Protein AF-A0A7C1S1X8-F1 (afdb_monomer)

Radius of gyration: 15.73 Å; Cα contacts (8 Å, |Δi|>4): 231; chains: 1; bounding box: 44×28×42 Å

Nearest PDB structures (foldseek):
  3zm6-assembly1_A  TM=8.833E-01  e=7.515E-08  Streptococcus pneumoniae R6
  3zl8-assembly1_A  TM=8.907E-01  e=2.851E-06  Thermotoga maritima
  4qf5-assembly2_B  TM=8.893E-01  e=3.218E-06  Acinetobacter baumannii AB307-0294
  4ziy-assembly1_A  TM=8.647E-01  e=4.629E-05  Acinetobacter baumannii AB5075
  2ia5-assembly3_I  TM=4.030E-01  e=7.078E-01  Tequatrovirus T4

Foldseek 3Di:
DDDDPVVVVLLVVLLVLLLLLCVVQVAAEEEEEADPCLVVVLVVVCVVPVVPWQEFEQPDPLQFSNRVSCSSLPADDCPPPPVSVVVSVVSSVCSNPDDDPHTNYYYHYHDDLAPCRLVVCCVRDVHPHYHYDYHDCPNCVHPVDSVSVCVSSVSD

Mean predicted aligned error: 5.57 Å

Structure (mmCIF, N/CA/C/O backbone):
data_AF-A0A7C1S1X8-F1
#
_entry.id   AF-A0A7C1S1X8-F1
#
loop_
_atom_site.group_PDB
_atom_site.id
_atom_site.type_symbol
_atom_site.label_atom_id
_atom_site.label_alt_id
_atom_site.label_comp_id
_atom_site.label_asym_id
_atom_site.label_entity_id
_atom_site.label_seq_id
_atom_site.pdbx_PDB_ins_code
_atom_site.Cartn_x
_atom_site.Cartn_y
_atom_site.Cartn_z
_atom_site.occupancy
_atom_site.B_iso_or_equiv
_atom_site.auth_seq_id
_atom_site.auth_comp_id
_atom_site.auth_asym_id
_atom_site.auth_atom_id
_atom_site.pdbx_PDB_model_num
ATOM 1 N N . MET A 1 1 ? 24.422 -1.054 -6.303 1.00 46.19 1 MET A N 1
ATOM 2 C CA . MET A 1 1 ? 25.151 -0.578 -5.098 1.00 46.19 1 MET A CA 1
ATOM 3 C C . MET A 1 1 ? 24.576 -1.258 -3.865 1.00 46.19 1 MET A C 1
ATOM 5 O O . MET A 1 1 ? 23.365 -1.426 -3.806 1.00 46.19 1 MET A O 1
ATOM 9 N N . ALA A 1 2 ? 25.400 -1.650 -2.891 1.00 64.44 2 ALA A N 1
ATOM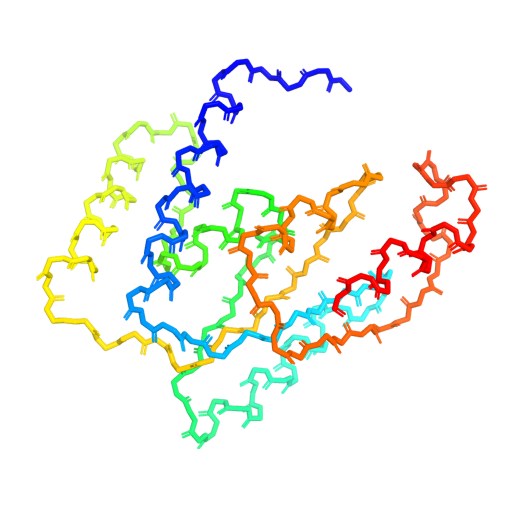 10 C CA . ALA A 1 2 ? 24.903 -2.237 -1.645 1.00 64.44 2 ALA A CA 1
ATOM 11 C C . ALA A 1 2 ? 24.141 -1.187 -0.808 1.00 64.44 2 ALA A C 1
ATOM 13 O O . ALA A 1 2 ? 24.651 -0.089 -0.577 1.00 64.44 2 ALA A O 1
ATOM 14 N N . LYS A 1 3 ? 22.918 -1.513 -0.361 1.00 74.12 3 LYS A N 1
ATOM 15 C CA . LYS A 1 3 ? 22.114 -0.646 0.520 1.00 74.12 3 LYS A CA 1
ATOM 16 C C . LYS A 1 3 ? 22.868 -0.383 1.832 1.00 74.12 3 LYS A C 1
ATOM 18 O O . LYS A 1 3 ? 23.509 -1.279 2.379 1.00 74.12 3 LYS A O 1
ATOM 23 N N . THR A 1 4 ? 22.774 0.834 2.368 1.00 86.50 4 THR A N 1
ATOM 24 C CA . THR A 1 4 ? 23.393 1.155 3.665 1.00 86.50 4 THR A CA 1
ATOM 25 C C . THR A 1 4 ? 22.702 0.387 4.800 1.00 86.50 4 THR A C 1
ATOM 27 O O . THR A 1 4 ? 21.493 0.159 4.748 1.00 86.50 4 THR A O 1
ATOM 30 N N . LYS A 1 5 ? 23.431 0.037 5.873 1.00 87.38 5 LYS A N 1
ATOM 31 C CA . LYS A 1 5 ? 22.850 -0.667 7.040 1.00 87.38 5 LYS A CA 1
ATOM 32 C C . LYS A 1 5 ? 21.634 0.060 7.634 1.00 87.38 5 LYS A C 1
ATOM 34 O O . LYS A 1 5 ? 20.679 -0.577 8.064 1.00 87.38 5 LYS A O 1
ATOM 39 N N . ARG A 1 6 ? 21.646 1.399 7.624 1.00 87.06 6 ARG A N 1
ATOM 40 C CA . ARG A 1 6 ? 20.520 2.228 8.091 1.00 87.06 6 ARG A CA 1
ATOM 41 C C . ARG A 1 6 ? 19.269 2.033 7.236 1.00 87.06 6 ARG A C 1
ATOM 43 O O . ARG A 1 6 ? 18.176 1.934 7.780 1.00 87.06 6 ARG A O 1
ATOM 50 N N . LEU A 1 7 ? 19.438 1.971 5.917 1.00 87.38 7 LEU A N 1
ATOM 51 C CA . LEU A 1 7 ? 18.335 1.767 4.982 1.00 87.38 7 LEU A CA 1
ATOM 52 C C . LEU A 1 7 ? 17.718 0.375 5.155 1.00 87.38 7 LEU A C 1
ATOM 54 O O . LEU A 1 7 ? 16.505 0.259 5.266 1.00 87.38 7 LEU A O 1
ATOM 58 N N . GLN A 1 8 ? 18.556 -0.656 5.280 1.00 89.50 8 GLN A N 1
ATOM 59 C CA . GLN A 1 8 ? 18.101 -2.030 5.525 1.00 89.50 8 GLN A CA 1
ATOM 60 C C . GLN A 1 8 ? 17.329 -2.154 6.844 1.00 89.50 8 GLN A C 1
ATOM 62 O O . GLN A 1 8 ? 16.291 -2.810 6.900 1.00 89.50 8 GLN A O 1
ATOM 67 N N . PHE A 1 9 ? 17.807 -1.495 7.904 1.00 93.31 9 PHE A N 1
ATOM 68 C CA . PHE A 1 9 ? 17.106 -1.457 9.186 1.00 93.31 9 PHE A CA 1
ATOM 69 C C . PHE A 1 9 ? 15.732 -0.783 9.066 1.00 93.31 9 PHE A C 1
ATOM 71 O O . PHE A 1 9 ? 14.738 -1.307 9.566 1.00 93.31 9 PHE A O 1
ATOM 78 N N . LEU A 1 10 ? 15.662 0.354 8.368 1.00 93.69 10 LEU A N 1
ATOM 79 C CA . LEU A 1 10 ? 14.410 1.065 8.121 1.00 93.69 10 LEU A CA 1
ATOM 80 C C . LEU A 1 10 ? 13.412 0.212 7.324 1.00 93.69 10 LEU A C 1
ATOM 82 O O . LEU A 1 10 ? 12.245 0.130 7.703 1.00 93.69 10 LEU A O 1
ATOM 86 N N . GLU A 1 11 ? 13.866 -0.444 6.255 1.00 93.75 11 GLU A N 1
ATOM 87 C CA . GLU A 1 11 ? 13.055 -1.366 5.451 1.00 93.75 11 GLU A CA 1
ATOM 88 C C . GLU A 1 11 ? 12.519 -2.522 6.303 1.00 93.75 11 GLU A C 1
ATOM 90 O O . GLU A 1 11 ? 11.324 -2.810 6.274 1.00 93.75 11 GLU A O 1
ATOM 95 N N . ALA A 1 12 ? 13.370 -3.145 7.125 1.00 95.31 12 ALA A N 1
ATOM 96 C CA . ALA A 1 12 ? 12.966 -4.225 8.022 1.00 95.31 12 ALA A CA 1
ATOM 97 C C . ALA A 1 12 ? 11.924 -3.764 9.056 1.00 95.31 12 ALA A C 1
ATOM 99 O O . ALA A 1 12 ? 10.922 -4.449 9.278 1.00 95.31 12 ALA A O 1
ATOM 100 N N . MET A 1 13 ? 12.119 -2.582 9.647 1.00 96.81 13 MET A N 1
ATOM 101 C CA . MET A 1 13 ? 11.180 -1.990 10.600 1.00 96.81 13 MET A CA 1
ATOM 102 C C . MET A 1 13 ? 9.824 -1.704 9.940 1.00 96.81 13 MET A C 1
ATOM 104 O O . MET A 1 13 ? 8.785 -2.112 10.456 1.00 96.81 13 MET A O 1
ATOM 108 N N . LEU A 1 14 ? 9.819 -1.051 8.776 1.00 97.19 14 LEU A N 1
ATOM 109 C CA . LEU A 1 14 ? 8.594 -0.725 8.043 1.00 97.19 14 LEU A CA 1
ATOM 110 C C . LEU A 1 14 ? 7.867 -1.975 7.539 1.00 97.19 14 LEU A C 1
ATOM 112 O O . LEU A 1 14 ? 6.636 -2.049 7.615 1.00 97.19 14 LEU A O 1
ATOM 116 N N . ARG A 1 15 ? 8.606 -2.988 7.080 1.00 97.38 15 ARG A N 1
ATOM 117 C CA . ARG A 1 15 ? 8.061 -4.308 6.749 1.00 97.38 15 ARG A CA 1
ATOM 118 C C . ARG A 1 1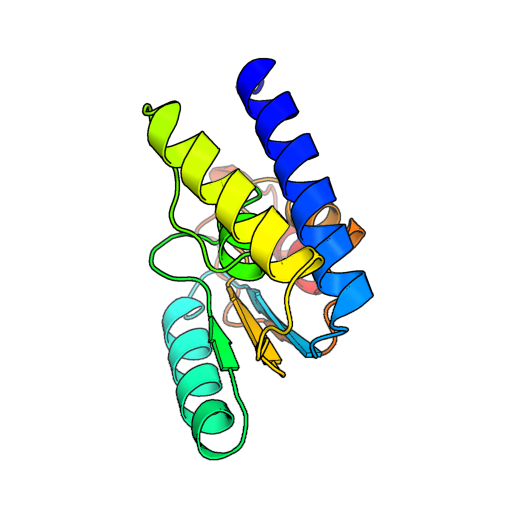5 ? 7.347 -4.916 7.950 1.00 97.38 15 ARG A C 1
ATOM 120 O O . ARG A 1 15 ? 6.209 -5.363 7.819 1.00 97.38 15 ARG A O 1
ATOM 127 N N . TRP A 1 16 ? 7.976 -4.916 9.123 1.00 98.12 16 TRP A N 1
ATOM 128 C CA . TRP A 1 16 ? 7.349 -5.435 10.337 1.00 98.12 16 TRP A CA 1
ATOM 129 C C . TRP A 1 16 ? 6.082 -4.646 10.694 1.00 98.12 16 TRP A C 1
ATOM 131 O O . TRP A 1 16 ? 5.010 -5.237 10.828 1.00 98.12 16 TRP A O 1
ATOM 141 N N . MET A 1 17 ? 6.168 -3.314 10.738 1.00 98.38 17 MET A N 1
ATOM 142 C CA . MET A 1 17 ? 5.039 -2.429 11.045 1.00 98.38 17 MET A CA 1
ATOM 143 C C . MET A 1 17 ? 3.848 -2.662 10.103 1.00 98.38 17 MET A C 1
ATOM 145 O O . MET A 1 17 ? 2.715 -2.829 10.558 1.00 98.38 17 MET A O 1
ATOM 149 N N . SER A 1 18 ? 4.095 -2.708 8.793 1.00 97.88 18 SER A N 1
ATOM 150 C CA . SER A 1 18 ? 3.057 -2.936 7.780 1.00 97.88 18 SER A CA 1
ATOM 151 C C . SER A 1 18 ? 2.468 -4.347 7.845 1.00 97.88 18 SER A C 1
ATOM 153 O O . SER A 1 18 ? 1.253 -4.498 7.734 1.00 97.88 18 SER A O 1
ATOM 155 N N . THR A 1 19 ? 3.284 -5.365 8.130 1.00 98.25 19 THR A N 1
ATOM 156 C CA . THR A 1 19 ? 2.812 -6.744 8.343 1.00 98.25 19 THR A CA 1
ATOM 157 C C . THR A 1 19 ? 1.839 -6.823 9.520 1.00 98.25 19 THR A C 1
ATOM 159 O O . THR A 1 19 ? 0.805 -7.485 9.425 1.00 98.25 19 THR A O 1
ATOM 162 N N . VAL A 1 20 ? 2.132 -6.133 10.627 1.00 98.38 20 VAL A N 1
ATOM 163 C CA . VAL A 1 20 ? 1.235 -6.074 11.793 1.00 98.38 20 VAL A CA 1
ATOM 164 C C . VAL A 1 20 ? -0.102 -5.424 11.419 1.00 98.38 20 VAL A C 1
ATOM 166 O O . VAL A 1 20 ? -1.157 -5.948 11.775 1.00 98.38 20 VAL A O 1
ATOM 169 N N . VAL A 1 21 ? -0.077 -4.331 10.648 1.00 98.31 21 VAL A N 1
ATOM 170 C CA . VAL A 1 21 ? -1.296 -3.660 10.162 1.00 98.31 21 VAL A CA 1
ATOM 171 C C . VAL A 1 21 ? -2.121 -4.591 9.266 1.00 98.31 21 VAL A C 1
ATOM 173 O O . VAL A 1 21 ? -3.319 -4.744 9.500 1.00 98.31 21 VAL A O 1
ATOM 176 N N . ILE A 1 22 ? -1.493 -5.259 8.292 1.00 98.25 22 ILE A N 1
ATOM 177 C CA . ILE A 1 22 ? -2.173 -6.212 7.398 1.00 98.25 22 ILE A CA 1
ATOM 178 C C . ILE A 1 22 ? -2.811 -7.345 8.203 1.00 98.25 22 ILE A C 1
ATOM 180 O O . ILE A 1 22 ? -3.972 -7.672 7.980 1.00 98.25 22 ILE A O 1
ATOM 184 N N . LYS A 1 23 ? -2.096 -7.924 9.175 1.00 97.94 23 LYS A N 1
ATOM 185 C CA . LYS A 1 23 ? -2.634 -9.010 10.009 1.00 97.94 23 LYS A CA 1
ATOM 186 C C . LYS A 1 23 ? -3.824 -8.568 10.860 1.00 97.94 23 LYS A C 1
ATOM 188 O O . LYS A 1 23 ? -4.753 -9.355 11.029 1.00 97.94 23 LYS A O 1
ATOM 193 N N . LYS A 1 24 ? -3.798 -7.334 11.379 1.00 97.75 24 LYS A N 1
ATOM 194 C CA . LYS A 1 24 ? -4.878 -6.766 12.199 1.00 97.75 24 LYS A CA 1
ATOM 195 C C . LYS A 1 24 ? -6.143 -6.501 11.381 1.00 97.75 24 LYS A C 1
ATOM 197 O O . LYS A 1 24 ? -7.226 -6.861 11.826 1.00 97.75 24 LYS A O 1
ATOM 202 N N . TYR A 1 25 ? -6.009 -5.860 10.220 1.00 98.19 25 TYR A N 1
ATOM 203 C CA . TYR A 1 25 ? -7.160 -5.367 9.453 1.00 98.19 25 TYR A CA 1
ATOM 204 C C . TYR A 1 25 ? -7.586 -6.261 8.292 1.00 98.19 25 TYR A C 1
ATOM 206 O O . TYR A 1 25 ? -8.707 -6.118 7.821 1.00 98.19 25 TYR A O 1
ATOM 214 N N . ARG A 1 26 ? -6.710 -7.167 7.841 1.00 97.88 26 ARG A N 1
ATOM 215 C CA . ARG A 1 26 ? -6.928 -8.087 6.713 1.00 97.88 26 ARG A CA 1
ATOM 216 C C . ARG A 1 26 ? -7.582 -7.409 5.492 1.00 97.88 26 ARG A C 1
ATOM 218 O O . ARG A 1 26 ? -8.612 -7.893 5.028 1.00 97.88 26 ARG A O 1
ATOM 225 N N . PRO A 1 27 ? -7.029 -6.287 4.990 1.00 98.19 27 PRO A N 1
ATOM 226 C CA . PRO A 1 27 ? -7.573 -5.646 3.799 1.00 98.19 27 PRO A CA 1
ATOM 227 C C . PRO A 1 27 ? -7.397 -6.552 2.578 1.00 98.19 27 PRO A C 1
ATOM 229 O O . PRO A 1 27 ? -6.414 -7.291 2.481 1.00 98.19 27 PRO A O 1
ATOM 232 N N . ASP A 1 28 ? -8.293 -6.421 1.609 1.00 98.38 28 ASP A N 1
ATOM 233 C CA . ASP A 1 28 ? -8.076 -6.986 0.283 1.00 98.38 28 ASP A CA 1
ATOM 234 C C . ASP A 1 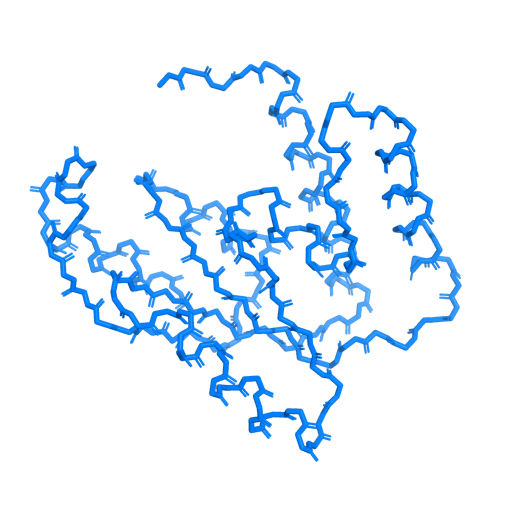28 ? -7.010 -6.161 -0.445 1.00 98.38 28 ASP A C 1
ATOM 236 O O . ASP A 1 28 ? -7.071 -4.931 -0.467 1.00 98.38 28 ASP A O 1
ATOM 240 N N . ILE A 1 29 ? -6.013 -6.816 -1.041 1.00 98.38 29 ILE A N 1
ATOM 241 C CA . ILE A 1 29 ? -4.899 -6.119 -1.693 1.00 98.38 29 ILE A CA 1
ATOM 242 C C . ILE A 1 29 ? -4.900 -6.407 -3.193 1.00 98.38 29 ILE A C 1
ATOM 244 O O . ILE A 1 29 ? -4.784 -7.557 -3.614 1.00 98.38 29 ILE A O 1
ATOM 248 N N . VAL A 1 30 ? -5.003 -5.344 -3.989 1.00 97.88 30 VAL A N 1
ATOM 249 C CA . VAL A 1 30 ? -4.859 -5.355 -5.447 1.00 97.88 30 VAL A CA 1
ATOM 250 C C . VAL A 1 30 ? -3.460 -4.856 -5.795 1.00 97.88 30 VAL A C 1
ATOM 252 O O . VAL A 1 30 ? -3.156 -3.682 -5.583 1.00 97.88 30 VAL A O 1
ATOM 255 N N . GLY A 1 31 ? -2.604 -5.735 -6.307 1.00 96.25 31 GLY A N 1
ATOM 256 C CA . GLY A 1 31 ? -1.260 -5.392 -6.766 1.00 96.25 31 GLY A CA 1
ATOM 257 C C . GLY A 1 31 ? -1.256 -5.056 -8.255 1.00 96.25 31 GLY A C 1
ATOM 258 O O . GLY A 1 31 ? -1.854 -5.774 -9.047 1.00 96.25 31 GLY A O 1
ATOM 259 N N . ILE A 1 32 ? -0.594 -3.972 -8.655 1.00 94.81 32 ILE A N 1
ATOM 260 C CA . ILE A 1 32 ? -0.509 -3.531 -10.054 1.00 94.81 32 ILE A CA 1
ATOM 261 C C . ILE A 1 32 ? 0.958 -3.392 -10.449 1.00 94.81 32 ILE A C 1
ATOM 263 O O . ILE A 1 32 ? 1.681 -2.588 -9.862 1.00 94.81 32 ILE A O 1
ATOM 267 N N . SER A 1 33 ? 1.395 -4.112 -11.482 1.00 91.69 33 SER A N 1
ATOM 268 C CA . SER A 1 33 ? 2.733 -3.945 -12.062 1.00 91.69 33 SER A CA 1
ATOM 269 C C . SER A 1 33 ? 2.710 -3.967 -13.593 1.00 91.69 33 SER A C 1
ATOM 271 O O . SER A 1 33 ? 1.660 -4.021 -14.232 1.00 91.69 33 SER A O 1
ATOM 273 N N . GLY A 1 34 ? 3.884 -3.821 -14.197 1.00 87.25 34 GLY A N 1
ATOM 274 C CA . GLY A 1 34 ? 4.092 -3.693 -15.638 1.00 87.25 34 GLY A CA 1
ATOM 275 C C . GLY A 1 34 ? 5.125 -2.627 -15.974 1.00 87.25 34 GLY A C 1
ATOM 276 O O . GLY A 1 34 ? 5.662 -1.943 -15.105 1.00 87.25 34 GLY A O 1
ATOM 277 N N . SER A 1 35 ? 5.506 -2.535 -17.238 1.00 81.25 35 SER A N 1
ATOM 278 C CA . SER A 1 35 ? 6.434 -1.511 -17.728 1.00 81.25 35 SER A CA 1
ATOM 279 C C . SER A 1 35 ? 5.690 -0.196 -17.967 1.00 81.25 35 SER A C 1
ATOM 281 O O . SER A 1 35 ? 6.099 0.838 -17.446 1.00 81.25 35 SER A O 1
ATOM 283 N N . VAL A 1 36 ? 4.528 -0.249 -18.625 1.00 83.69 36 VAL A N 1
ATOM 284 C CA . VAL A 1 36 ? 3.747 0.933 -19.028 1.00 83.69 36 VAL A CA 1
ATOM 285 C C . VAL A 1 36 ? 2.302 0.821 -18.541 1.00 83.69 36 VAL A C 1
ATOM 287 O O . VAL A 1 36 ? 1.725 -0.260 -18.549 1.00 83.69 36 VAL A O 1
ATOM 290 N N . GLY A 1 37 ? 1.710 1.946 -18.127 1.00 87.56 37 GLY A N 1
ATOM 291 C CA . GLY A 1 37 ? 0.285 2.036 -17.775 1.00 87.56 37 GLY A CA 1
ATOM 292 C C . GLY A 1 37 ? -0.053 1.797 -16.300 1.00 87.56 37 GLY A C 1
ATOM 293 O O . GLY A 1 37 ? -1.182 2.064 -15.903 1.00 87.56 37 GLY A O 1
ATOM 294 N N . LYS A 1 38 ? 0.918 1.395 -15.465 1.00 91.00 38 LYS A N 1
ATOM 295 C CA . LYS A 1 38 ? 0.743 1.134 -14.021 1.00 91.00 38 LYS A CA 1
ATOM 296 C C . LYS A 1 38 ? -0.064 2.210 -13.285 1.00 91.00 38 LYS A C 1
ATOM 298 O O . LYS A 1 38 ? -1.073 1.906 -12.653 1.00 91.00 38 LYS A O 1
ATOM 303 N N . THR A 1 39 ? 0.374 3.466 -13.380 1.00 90.81 39 THR A N 1
ATOM 304 C CA . THR A 1 39 ? -0.246 4.580 -12.657 1.00 90.81 39 THR A CA 1
ATOM 305 C C . THR A 1 39 ? -1.668 4.834 -13.149 1.00 90.81 39 THR A C 1
ATOM 307 O O . THR A 1 39 ? -2.573 4.921 -12.327 1.00 90.81 39 THR A O 1
ATOM 310 N N . SER A 1 40 ? -1.902 4.859 -14.464 1.00 93.75 40 SER A N 1
ATOM 311 C CA . SER A 1 40 ? -3.248 5.032 -15.029 1.00 93.75 40 SER A CA 1
ATOM 312 C C . SER A 1 40 ? -4.194 3.900 -14.618 1.00 93.75 40 SER A C 1
ATOM 314 O O . SER A 1 40 ? -5.332 4.159 -14.237 1.00 93.75 40 SER A O 1
ATOM 316 N N . THR A 1 41 ? -3.719 2.650 -14.617 1.00 95.31 41 THR A N 1
ATOM 317 C CA . THR A 1 41 ? -4.497 1.493 -14.152 1.00 95.31 41 THR A CA 1
ATOM 318 C C . THR A 1 41 ? -4.816 1.589 -12.662 1.00 95.31 41 THR A C 1
ATOM 320 O O . THR A 1 41 ? -5.961 1.364 -12.277 1.00 95.31 41 THR A O 1
ATOM 323 N N . LYS A 1 42 ? -3.854 1.987 -11.818 1.00 96.19 42 LYS A N 1
ATOM 324 C CA . LYS A 1 42 ? -4.091 2.243 -10.386 1.00 96.19 42 LYS A CA 1
ATOM 325 C C . LYS A 1 42 ? -5.176 3.291 -10.178 1.00 96.19 42 LYS A C 1
ATOM 327 O O . LYS A 1 42 ? -6.057 3.084 -9.348 1.00 96.19 42 LYS A O 1
ATOM 332 N N . GLU A 1 43 ? -5.117 4.395 -10.917 1.00 96.44 43 GLU A N 1
ATOM 333 C CA . GLU A 1 43 ? -6.115 5.462 -10.838 1.00 96.44 43 GLU A CA 1
ATOM 334 C C . GLU A 1 43 ? -7.504 4.970 -11.256 1.00 96.44 43 GLU A C 1
ATOM 336 O O . GLU A 1 43 ? -8.470 5.191 -10.528 1.00 96.44 43 GLU A O 1
ATOM 341 N N . ALA A 1 44 ? -7.606 4.237 -12.367 1.00 97.38 44 ALA A N 1
ATOM 342 C CA . ALA A 1 44 ? -8.871 3.675 -12.835 1.00 97.38 44 ALA A CA 1
ATOM 343 C C . ALA A 1 44 ? -9.486 2.698 -11.815 1.00 97.38 44 ALA A C 1
ATOM 345 O O . ALA A 1 44 ? -10.646 2.852 -11.429 1.00 97.38 44 ALA A O 1
ATOM 346 N N . VAL A 1 45 ? -8.695 1.737 -11.322 1.00 97.62 45 VAL A N 1
ATOM 347 C CA . VAL A 1 45 ? -9.130 0.757 -10.313 1.00 97.62 45 VAL A CA 1
ATOM 348 C C . VAL A 1 45 ? -9.553 1.459 -9.024 1.00 97.62 45 VAL A C 1
ATOM 350 O O . VAL A 1 45 ? -10.618 1.169 -8.480 1.00 97.62 45 VAL A O 1
ATOM 353 N N . PHE A 1 46 ? -8.754 2.417 -8.548 1.00 98.06 46 PHE A N 1
ATOM 354 C CA . PHE A 1 46 ? -9.075 3.196 -7.358 1.00 98.06 46 PHE A CA 1
ATOM 355 C C . PHE A 1 46 ? -10.399 3.949 -7.506 1.00 98.06 46 PHE A C 1
ATOM 357 O O . PHE A 1 46 ? -11.221 3.891 -6.594 1.00 98.06 46 PHE A O 1
ATOM 364 N N . THR A 1 47 ? -10.621 4.627 -8.634 1.00 97.94 47 THR A N 1
ATOM 365 C CA . THR A 1 47 ? -11.842 5.406 -8.885 1.00 97.94 47 THR A CA 1
ATOM 366 C C . THR A 1 47 ? -13.083 4.520 -8.868 1.00 97.94 47 THR A C 1
ATOM 368 O O . THR A 1 47 ? -14.059 4.847 -8.196 1.00 97.94 47 THR A O 1
ATOM 371 N N . VAL A 1 48 ? -13.036 3.364 -9.538 1.00 98.06 48 VAL A N 1
ATOM 372 C CA . VAL A 1 48 ? -14.170 2.430 -9.571 1.00 98.06 48 VAL A CA 1
ATOM 373 C C . VAL A 1 48 ? -14.445 1.853 -8.184 1.00 98.06 48 VAL A C 1
ATOM 375 O O . VAL A 1 48 ? -15.583 1.891 -7.718 1.00 98.06 48 VAL A O 1
ATOM 378 N N . LEU A 1 49 ? -13.422 1.355 -7.487 1.00 97.94 49 LEU A N 1
ATOM 379 C CA . LEU A 1 49 ? -13.606 0.718 -6.180 1.00 97.94 49 LEU A CA 1
ATOM 380 C C . LEU A 1 49 ? -14.017 1.715 -5.085 1.00 97.94 49 LEU A C 1
ATOM 382 O O . LEU A 1 49 ? -14.811 1.365 -4.210 1.00 97.94 49 LEU A O 1
ATOM 386 N N . SER A 1 50 ? -13.546 2.964 -5.156 1.00 98.06 50 SER A N 1
ATOM 387 C CA . SER A 1 50 ? -13.899 4.015 -4.187 1.00 98.06 50 SER A CA 1
ATOM 388 C C . SER A 1 50 ? -15.379 4.402 -4.226 1.00 98.06 50 SER A C 1
ATOM 390 O O . SER A 1 50 ? -15.865 5.010 -3.279 1.00 98.06 50 SER A O 1
ATOM 392 N N . SER A 1 51 ? -16.118 4.025 -5.278 1.00 97.00 51 SER A N 1
ATOM 393 C CA . SER A 1 51 ? -17.573 4.223 -5.330 1.00 97.00 51 SER A CA 1
ATOM 394 C C . SER A 1 51 ? -18.344 3.365 -4.317 1.00 97.00 51 SER A C 1
ATOM 396 O O . SER A 1 51 ? -19.488 3.684 -4.000 1.00 97.00 51 SER A O 1
ATOM 398 N N . LYS A 1 52 ? -17.739 2.278 -3.812 1.00 97.50 52 LYS A N 1
ATOM 399 C CA . LYS A 1 52 ? -18.408 1.296 -2.938 1.00 97.50 52 LYS A CA 1
ATOM 400 C C . LYS A 1 52 ? -17.645 0.967 -1.659 1.00 97.50 52 LYS A C 1
ATOM 402 O O . LYS A 1 52 ? -18.269 0.585 -0.675 1.00 97.50 52 LYS A O 1
ATOM 407 N N . PHE A 1 53 ? -16.322 1.101 -1.662 1.00 98.19 53 PHE A N 1
ATOM 408 C CA . PHE A 1 53 ? -15.465 0.657 -0.564 1.00 98.19 53 PHE A CA 1
ATOM 409 C C . PHE A 1 53 ? -14.576 1.787 -0.052 1.00 98.19 53 PHE A C 1
ATOM 411 O O . PHE A 1 53 ? -14.252 2.731 -0.774 1.00 98.19 53 PHE A O 1
ATOM 418 N N . ARG A 1 54 ? -14.095 1.664 1.189 1.00 98.19 54 ARG A N 1
ATOM 419 C CA . ARG A 1 54 ? -12.983 2.491 1.673 1.00 98.19 54 ARG A CA 1
ATOM 420 C C . ARG A 1 54 ? -11.688 1.989 1.051 1.00 98.19 54 ARG A C 1
ATOM 422 O O . ARG A 1 54 ? -11.125 0.995 1.504 1.00 98.19 54 ARG A O 1
ATOM 429 N N . VAL A 1 55 ? -11.203 2.683 0.031 1.00 98.25 55 VAL A N 1
ATOM 430 C CA . VAL A 1 55 ? -9.992 2.292 -0.696 1.00 98.25 55 VAL A CA 1
ATOM 431 C C . VAL A 1 55 ? -8.834 3.212 -0.338 1.00 98.25 55 VAL A C 1
ATOM 433 O O . VAL A 1 55 ? -9.003 4.418 -0.160 1.00 98.25 55 VAL A O 1
ATOM 436 N N . ARG A 1 56 ? -7.624 2.659 -0.264 1.00 98.19 56 ARG A N 1
ATOM 437 C CA . ARG A 1 56 ? -6.385 3.444 -0.255 1.00 98.19 56 ARG A CA 1
ATOM 438 C C . ARG A 1 56 ? -5.480 2.983 -1.385 1.00 98.19 56 ARG A C 1
ATOM 440 O O . ARG A 1 56 ? -5.375 1.792 -1.646 1.00 98.19 56 ARG A O 1
ATOM 447 N N . LYS A 1 57 ? -4.784 3.931 -2.007 1.00 97.75 57 LYS A N 1
ATOM 448 C CA . LYS A 1 57 ? -3.736 3.672 -2.996 1.00 97.75 57 LYS A CA 1
ATOM 449 C C . LYS A 1 57 ? -2.414 4.306 -2.586 1.00 97.75 57 LYS A C 1
ATOM 451 O O . LYS A 1 57 ? -2.409 5.252 -1.796 1.00 97.75 57 LYS A O 1
ATOM 456 N N . ASN A 1 58 ? -1.305 3.821 -3.133 1.00 94.69 58 ASN A N 1
ATOM 457 C CA . ASN A 1 58 ? -0.015 4.487 -2.963 1.00 94.69 58 ASN A CA 1
ATOM 458 C C . ASN A 1 58 ? 0.060 5.779 -3.795 1.00 94.69 58 ASN A C 1
ATOM 460 O O . ASN A 1 58 ? -0.292 5.810 -4.979 1.00 94.69 58 ASN A O 1
ATOM 464 N N . LEU A 1 59 ? 0.518 6.858 -3.151 1.00 86.31 59 LEU A N 1
ATOM 465 C CA . LEU A 1 59 ? 0.685 8.181 -3.758 1.00 86.31 59 LEU A CA 1
ATOM 466 C C . LEU A 1 59 ? 2.076 8.328 -4.384 1.00 86.31 59 LEU A C 1
ATOM 468 O O . LEU A 1 59 ? 3.039 7.714 -3.926 1.00 86.31 59 LEU A O 1
ATOM 472 N N . LYS A 1 60 ? 2.199 9.214 -5.380 1.00 81.69 60 LYS A N 1
ATOM 473 C CA . LYS A 1 60 ? 3.483 9.546 -6.024 1.00 81.69 60 LYS A CA 1
ATOM 474 C C . LYS A 1 60 ? 4.202 8.265 -6.494 1.00 81.69 60 LYS A C 1
ATOM 476 O O . LYS A 1 60 ? 3.570 7.391 -7.077 1.00 81.69 60 LYS A O 1
ATOM 481 N N . ASN A 1 61 ? 5.499 8.153 -6.219 1.00 82.38 61 ASN A N 1
ATOM 482 C CA . ASN A 1 61 ? 6.359 7.018 -6.550 1.00 82.38 61 ASN A CA 1
ATOM 483 C C . ASN A 1 61 ? 6.534 6.036 -5.375 1.00 82.38 61 ASN A C 1
ATOM 485 O O . ASN A 1 61 ? 7.592 5.434 -5.223 1.00 82.38 61 ASN A O 1
ATOM 489 N N . TYR A 1 62 ? 5.537 5.891 -4.494 1.00 88.88 62 TYR A N 1
ATOM 490 C CA . TYR A 1 62 ? 5.627 4.997 -3.330 1.00 88.88 62 TYR A CA 1
ATOM 491 C C . TYR A 1 62 ? 5.368 3.538 -3.718 1.00 88.88 62 TYR A C 1
ATOM 493 O O . TYR A 1 62 ? 4.461 2.891 -3.199 1.00 88.88 62 TYR A O 1
ATOM 501 N N . ASN A 1 63 ? 6.134 3.034 -4.675 1.00 90.06 63 ASN A N 1
ATOM 502 C CA . ASN A 1 63 ? 5.952 1.728 -5.302 1.00 90.06 63 ASN A CA 1
ATOM 503 C C . ASN A 1 63 ? 7.073 0.729 -4.951 1.00 90.06 63 ASN A C 1
ATOM 505 O O . ASN A 1 63 ? 7.114 -0.351 -5.528 1.00 90.06 63 ASN A O 1
ATOM 509 N N . ASN A 1 64 ? 7.935 1.078 -3.989 1.00 91.31 64 ASN A N 1
ATOM 510 C CA . ASN A 1 64 ? 9.098 0.305 -3.546 1.00 91.31 64 ASN A CA 1
ATOM 511 C C . ASN A 1 64 ? 8.973 -0.182 -2.083 1.00 91.31 64 ASN A C 1
ATOM 513 O O . ASN A 1 64 ? 7.937 -0.005 -1.432 1.00 91.31 64 ASN A O 1
ATOM 517 N N . GLU A 1 65 ? 10.050 -0.755 -1.540 1.00 91.62 65 GLU A N 1
ATOM 518 C CA . GLU A 1 65 ? 10.128 -1.404 -0.219 1.00 91.62 65 GLU A CA 1
ATOM 519 C C . GLU A 1 65 ? 9.918 -0.454 0.967 1.00 91.62 65 GLU A C 1
ATOM 521 O O . GLU A 1 65 ? 9.691 -0.909 2.084 1.00 91.62 65 GLU A O 1
ATOM 526 N N . ILE A 1 66 ? 9.954 0.862 0.744 1.00 93.44 66 ILE A N 1
ATOM 527 C CA . ILE A 1 66 ? 9.647 1.876 1.763 1.00 93.44 66 ILE A CA 1
ATOM 528 C C . ILE A 1 66 ? 8.264 2.476 1.521 1.00 93.44 66 ILE A C 1
ATOM 530 O O . ILE A 1 66 ? 7.456 2.596 2.446 1.00 93.44 66 ILE A O 1
ATOM 534 N N . GLY A 1 67 ? 7.980 2.854 0.275 1.00 95.00 67 GLY A N 1
ATOM 535 C CA . GLY A 1 67 ? 6.750 3.540 -0.097 1.00 95.00 67 GLY A CA 1
ATOM 536 C C . GLY A 1 67 ? 5.498 2.694 0.123 1.00 95.00 67 GLY A C 1
ATOM 537 O O . GLY A 1 67 ? 4.483 3.201 0.614 1.00 95.00 67 GLY A O 1
ATOM 538 N N . ILE A 1 68 ? 5.568 1.396 -0.178 1.00 95.88 68 ILE A N 1
ATOM 539 C CA . ILE A 1 68 ? 4.429 0.496 0.002 1.00 95.88 68 ILE A CA 1
ATOM 540 C C . ILE A 1 68 ? 4.094 0.309 1.493 1.00 95.88 68 ILE A C 1
ATOM 542 O O . ILE A 1 68 ? 2.945 0.569 1.866 1.00 95.88 68 ILE A O 1
ATOM 546 N N . PRO A 1 69 ? 5.044 -0.038 2.388 1.00 96.81 69 PRO A N 1
ATOM 547 C CA . PRO A 1 69 ? 4.775 -0.060 3.826 1.00 96.81 69 PRO A CA 1
ATOM 548 C C . PRO A 1 69 ? 4.215 1.249 4.387 1.00 96.81 69 PRO A C 1
ATOM 550 O O . PRO A 1 69 ? 3.270 1.226 5.177 1.00 96.81 69 PRO A O 1
ATOM 553 N N . LEU A 1 70 ? 4.740 2.396 3.947 1.00 97.38 70 LEU A N 1
ATOM 554 C CA . LEU A 1 70 ? 4.213 3.704 4.340 1.00 97.38 70 LEU A CA 1
ATOM 555 C C . LEU A 1 70 ? 2.763 3.898 3.883 1.00 97.38 70 LEU A C 1
ATOM 557 O O . LEU A 1 70 ? 1.942 4.389 4.655 1.00 97.38 70 LEU A O 1
ATOM 561 N N . THR A 1 71 ? 2.411 3.441 2.681 1.00 97.38 71 THR A N 1
ATOM 562 C CA . THR A 1 71 ? 1.027 3.450 2.180 1.00 97.38 71 THR A CA 1
ATOM 563 C C . THR A 1 71 ? 0.112 2.564 3.028 1.00 97.38 71 THR A C 1
ATOM 565 O O . THR A 1 71 ? -0.991 2.982 3.390 1.00 97.38 71 THR A O 1
ATOM 568 N N . ILE A 1 72 ? 0.567 1.370 3.417 1.00 97.75 72 ILE A N 1
ATOM 569 C CA . ILE A 1 72 ? -0.179 0.463 4.306 1.00 97.75 72 ILE A CA 1
ATOM 570 C C . ILE A 1 72 ? -0.436 1.133 5.666 1.00 97.75 72 ILE A C 1
ATOM 572 O O . ILE A 1 72 ? -1.548 1.070 6.192 1.00 97.75 72 ILE A O 1
ATOM 576 N N . ILE A 1 73 ? 0.541 1.860 6.208 1.00 97.50 73 ILE A N 1
ATOM 577 C CA . ILE A 1 73 ? 0.373 2.663 7.433 1.00 97.50 73 ILE A CA 1
ATOM 578 C C . ILE A 1 73 ? -0.490 3.915 7.163 1.00 97.50 73 ILE A C 1
ATOM 580 O O . ILE A 1 73 ? -1.183 4.418 8.044 1.00 97.50 73 ILE A O 1
ATOM 584 N N . GLY A 1 74 ? -0.512 4.405 5.925 1.00 96.25 74 GLY A N 1
ATOM 585 C CA . GLY A 1 74 ? -1.174 5.645 5.527 1.00 96.25 74 GLY A CA 1
ATOM 586 C C . GLY A 1 74 ? -0.366 6.882 5.914 1.00 96.25 74 GLY A C 1
ATOM 587 O O . GLY A 1 74 ? -0.955 7.914 6.222 1.00 96.25 74 GLY A O 1
ATOM 588 N N . ALA A 1 75 ? 0.959 6.773 5.977 1.00 95.62 75 ALA A N 1
ATOM 589 C CA . ALA A 1 75 ? 1.869 7.845 6.364 1.00 95.62 75 ALA A CA 1
ATOM 590 C C . ALA A 1 75 ? 2.711 8.330 5.175 1.00 95.62 75 ALA A C 1
ATOM 592 O O . ALA A 1 75 ? 2.929 7.598 4.212 1.00 95.62 75 ALA A O 1
ATOM 593 N N . GLU A 1 76 ? 3.209 9.562 5.261 1.00 93.50 76 GLU A N 1
ATOM 594 C CA . GLU A 1 76 ? 4.221 10.073 4.334 1.00 93.50 76 GLU A CA 1
ATOM 595 C C . GLU A 1 76 ? 5.636 9.740 4.823 1.00 93.50 76 GLU A C 1
ATOM 597 O O . GLU A 1 76 ? 5.853 9.466 6.004 1.00 93.50 76 GLU A O 1
ATOM 602 N N . THR A 1 77 ? 6.614 9.775 3.916 1.00 92.12 77 THR A N 1
ATOM 603 C CA . THR A 1 77 ? 8.019 9.535 4.268 1.00 92.12 77 THR A CA 1
ATOM 604 C C . THR A 1 77 ? 8.559 10.584 5.236 1.00 92.12 77 THR A C 1
ATOM 606 O O . THR A 1 77 ? 8.334 11.787 5.077 1.00 92.12 77 THR A O 1
ATOM 609 N N . GLY A 1 78 ? 9.365 10.136 6.203 1.00 88.50 78 GLY A N 1
ATOM 610 C CA . GLY A 1 78 ? 10.115 11.044 7.068 1.00 88.50 78 GLY A CA 1
ATOM 611 C C . GLY A 1 78 ? 11.268 11.757 6.354 1.00 88.50 78 GLY A C 1
ATOM 612 O O . GLY A 1 78 ? 11.771 12.778 6.833 1.00 88.50 78 GLY A O 1
ATOM 613 N N . GLY A 1 79 ? 11.681 11.253 5.184 1.00 90.62 79 GLY A N 1
ATOM 614 C CA . GLY A 1 79 ? 12.835 11.763 4.451 1.00 90.62 79 GLY A CA 1
ATOM 615 C C . GLY A 1 79 ? 14.083 11.770 5.336 1.00 90.62 79 GLY A C 1
ATOM 616 O O . GLY A 1 79 ? 14.412 10.767 5.968 1.00 90.62 79 GLY A O 1
ATOM 617 N N . ARG A 1 80 ? 14.758 12.923 5.416 1.00 89.44 80 ARG A N 1
ATOM 618 C CA . ARG A 1 80 ? 15.942 13.126 6.274 1.00 89.44 80 ARG A CA 1
ATOM 619 C C . ARG A 1 80 ? 15.602 13.497 7.726 1.00 89.44 80 ARG A C 1
ATOM 621 O O . ARG A 1 80 ? 16.510 13.632 8.537 1.00 89.44 80 ARG A O 1
ATOM 628 N N . SER A 1 81 ? 14.324 13.691 8.063 1.00 94.00 81 SER A N 1
ATOM 629 C CA . SER A 1 81 ? 13.907 14.188 9.378 1.00 94.00 81 SER A CA 1
ATOM 630 C C . SER A 1 81 ? 13.514 13.052 10.318 1.00 94.00 81 SER A C 1
ATOM 632 O O . SER A 1 81 ? 12.521 12.360 10.097 1.00 94.00 81 SER A O 1
ATOM 634 N N . ILE A 1 82 ? 14.255 12.912 11.418 1.00 92.81 82 ILE A N 1
ATOM 635 C CA . ILE A 1 82 ? 13.967 11.936 12.480 1.00 92.81 82 ILE A CA 1
ATOM 636 C C . ILE A 1 82 ? 12.613 12.223 13.146 1.00 92.81 82 ILE A C 1
ATOM 638 O O . ILE A 1 82 ? 11.856 11.295 13.411 1.00 92.81 82 ILE A O 1
ATOM 642 N N . LEU A 1 83 ? 12.257 13.497 13.345 1.00 95.38 83 LEU A N 1
ATOM 643 C CA . LEU A 1 83 ? 10.960 13.876 13.920 1.00 95.38 83 LEU A CA 1
ATOM 644 C C . LEU A 1 83 ? 9.792 13.406 13.048 1.00 95.38 83 LEU A C 1
ATOM 646 O O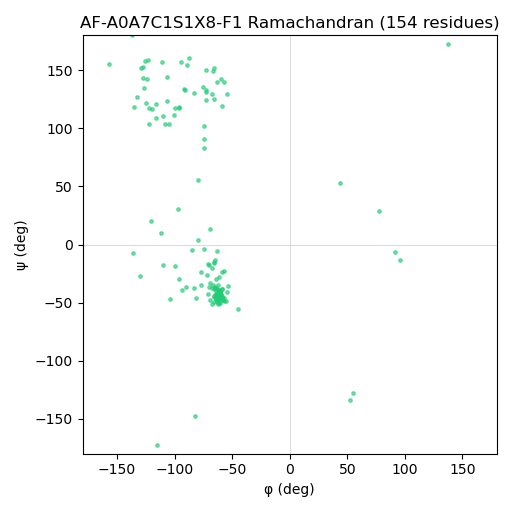 . LEU A 1 83 ? 8.806 12.887 13.562 1.00 95.38 83 LEU A O 1
ATOM 650 N N . LYS A 1 84 ? 9.912 13.514 11.720 1.00 95.81 84 LYS A N 1
ATOM 651 C CA . LYS A 1 84 ? 8.880 12.989 10.818 1.00 95.81 84 LYS A CA 1
ATOM 652 C C . LYS A 1 84 ? 8.794 11.460 10.878 1.00 95.81 84 LYS A C 1
ATOM 654 O O . LYS A 1 84 ? 7.696 10.920 10.822 1.00 95.81 84 LYS A O 1
ATOM 659 N N . TRP A 1 85 ? 9.916 10.760 11.056 1.00 96.00 85 TRP A N 1
ATOM 660 C CA . TRP A 1 85 ? 9.905 9.311 11.296 1.00 96.00 85 TRP A CA 1
ATOM 661 C C . TRP A 1 85 ? 9.238 8.932 12.622 1.00 96.00 85 TRP A C 1
ATOM 663 O O . TRP A 1 85 ? 8.495 7.952 12.667 1.00 96.00 85 TRP A O 1
ATOM 673 N N . LEU A 1 86 ? 9.415 9.736 13.673 1.00 96.31 86 LEU A N 1
ATOM 674 C CA . LEU A 1 86 ? 8.677 9.558 14.922 1.00 96.31 86 LEU A CA 1
ATOM 675 C C . LEU A 1 86 ? 7.165 9.719 14.702 1.00 96.31 86 LEU A C 1
ATOM 677 O O . LEU A 1 86 ? 6.392 8.912 15.205 1.00 96.31 86 LEU A O 1
ATOM 681 N N . VAL A 1 87 ? 6.733 10.687 13.888 1.00 97.12 87 VAL A N 1
ATOM 682 C CA . VAL A 1 87 ? 5.312 10.843 13.519 1.00 97.12 87 VAL A CA 1
ATOM 683 C C . VAL A 1 87 ? 4.775 9.607 12.787 1.00 97.12 87 VAL A C 1
ATOM 685 O O . VAL A 1 87 ? 3.666 9.164 13.085 1.00 97.12 87 VAL A O 1
ATOM 688 N N . VAL A 1 88 ? 5.550 9.005 11.875 1.00 97.50 88 VAL A N 1
ATOM 689 C CA . VAL A 1 88 ? 5.176 7.736 11.214 1.00 97.50 88 VAL A CA 1
ATOM 690 C C . VAL A 1 88 ? 4.963 6.630 12.250 1.00 97.50 88 VAL A C 1
ATOM 692 O O . VAL A 1 88 ? 3.959 5.918 12.194 1.00 97.50 88 VAL A O 1
ATOM 695 N N . PHE A 1 89 ? 5.882 6.508 13.210 1.00 97.81 89 PHE A N 1
ATOM 696 C CA . PHE A 1 89 ? 5.791 5.513 14.274 1.00 97.81 89 PHE A CA 1
ATOM 697 C C . PHE A 1 89 ? 4.579 5.742 15.185 1.00 97.81 89 PHE A C 1
ATOM 699 O O . PHE A 1 89 ? 3.811 4.811 15.418 1.00 97.81 89 PHE A O 1
ATOM 706 N N . LEU A 1 90 ? 4.348 6.975 15.642 1.00 97.62 90 LEU A N 1
ATOM 707 C CA . LEU A 1 90 ? 3.191 7.323 16.473 1.00 97.62 90 LEU A CA 1
ATOM 708 C C . LEU A 1 90 ? 1.869 7.079 15.738 1.00 97.62 90 LEU A C 1
ATOM 710 O O . LEU A 1 90 ? 0.918 6.566 16.327 1.00 97.62 90 LEU A O 1
ATOM 714 N N . LYS A 1 91 ? 1.810 7.380 14.435 1.00 97.38 91 LYS A N 1
ATOM 715 C CA . LYS A 1 91 ? 0.645 7.071 13.599 1.00 97.38 91 LYS A CA 1
ATOM 716 C C . LYS A 1 91 ? 0.394 5.570 13.514 1.00 97.38 91 LYS A C 1
ATOM 718 O O . LYS A 1 91 ? -0.743 5.136 13.684 1.00 97.38 91 LYS A O 1
ATOM 723 N N . TRP A 1 92 ? 1.438 4.783 13.260 1.00 98.19 92 TRP A N 1
ATOM 724 C CA . TRP A 1 92 ? 1.336 3.3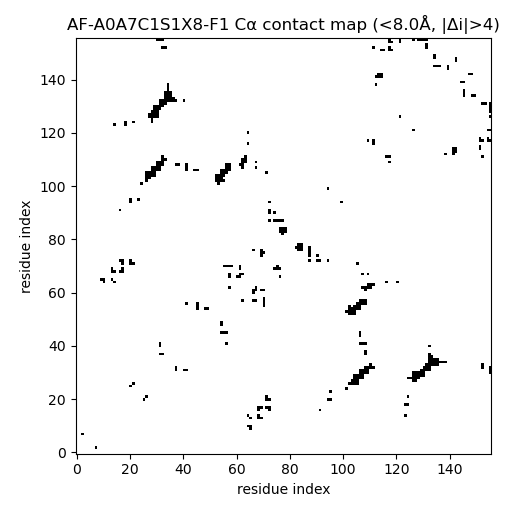26 13.269 1.00 98.19 92 TRP A CA 1
ATOM 725 C C . TRP A 1 92 ? 0.840 2.814 14.623 1.00 98.19 92 TRP A C 1
ATOM 727 O O . TRP A 1 92 ? -0.126 2.057 14.662 1.00 98.19 92 TRP A O 1
ATOM 737 N N . LEU A 1 93 ? 1.415 3.297 15.726 1.00 97.94 93 LEU A N 1
ATOM 738 C CA . LEU A 1 93 ? 1.013 2.916 17.077 1.00 97.94 93 LEU A CA 1
ATOM 739 C C . LEU A 1 93 ? -0.466 3.238 17.337 1.00 97.94 93 LEU A C 1
ATOM 741 O O . LEU A 1 93 ? -1.206 2.382 17.816 1.00 97.94 93 LEU A O 1
ATOM 745 N N . GLY A 1 94 ? -0.926 4.426 16.936 1.00 97.75 94 GLY A N 1
ATOM 746 C CA . GLY A 1 94 ? -2.333 4.818 17.021 1.00 97.75 94 GLY A CA 1
ATOM 747 C C . GLY A 1 94 ? -3.257 3.894 16.224 1.00 97.75 94 GLY A C 1
ATOM 748 O O . GLY A 1 94 ? -4.284 3.468 16.739 1.00 97.75 94 GLY A O 1
ATOM 749 N N . ILE A 1 95 ? -2.873 3.502 15.005 1.00 96.81 95 ILE A N 1
ATOM 750 C CA . ILE A 1 95 ? -3.632 2.540 14.185 1.00 96.81 95 ILE A CA 1
ATOM 751 C C . ILE A 1 95 ? -3.676 1.147 14.842 1.00 96.81 95 ILE A C 1
ATOM 753 O O . ILE A 1 95 ? -4.635 0.393 14.649 1.00 96.81 95 ILE A O 1
ATOM 757 N N . ILE A 1 96 ? -2.661 0.765 15.617 1.00 97.44 96 ILE A N 1
ATOM 758 C CA . ILE A 1 96 ? -2.625 -0.527 16.312 1.00 97.44 96 ILE A CA 1
ATOM 759 C C . ILE A 1 96 ? -3.398 -0.505 17.635 1.00 97.44 96 ILE A C 1
ATOM 761 O O . ILE A 1 96 ? -4.075 -1.488 17.930 1.00 97.44 96 ILE A O 1
ATOM 765 N N . ILE A 1 97 ? -3.368 0.587 18.393 1.00 96.94 97 ILE A N 1
ATOM 766 C CA . ILE A 1 97 ? -3.969 0.640 19.735 1.00 96.94 97 ILE A CA 1
ATOM 767 C C . ILE A 1 97 ? -5.404 1.180 19.708 1.00 96.94 97 ILE A C 1
ATOM 769 O O . ILE A 1 97 ? -6.265 0.668 20.417 1.00 96.94 97 ILE A O 1
ATOM 773 N N . LEU A 1 98 ? -5.686 2.191 18.886 1.00 96.31 98 LEU A N 1
ATOM 774 C CA . LEU A 1 98 ? -6.970 2.889 18.887 1.00 96.31 98 LEU A CA 1
ATOM 775 C C . LEU A 1 98 ? -7.941 2.303 17.847 1.00 96.31 98 LEU A C 1
ATOM 777 O O . LEU A 1 98 ? -7.507 1.711 16.848 1.00 96.31 98 LEU A O 1
ATOM 781 N N . PRO A 1 99 ? -9.263 2.491 18.030 1.00 92.50 99 PRO A N 1
ATOM 782 C CA . PRO A 1 99 ? -10.238 2.237 16.978 1.00 92.50 99 PRO A CA 1
ATOM 783 C C . PRO A 1 99 ? -9.925 3.098 15.750 1.00 92.50 99 PRO A C 1
ATOM 785 O O . PRO A 1 99 ? -9.928 4.327 15.814 1.00 92.50 99 PRO A O 1
ATOM 788 N N . TYR A 1 100 ? -9.652 2.456 14.616 1.00 94.25 100 TYR A N 1
ATOM 789 C CA . TYR A 1 100 ? -9.305 3.137 13.374 1.00 94.25 100 TYR A CA 1
ATOM 790 C C . TYR A 1 100 ? -10.112 2.551 12.216 1.00 94.25 100 TYR A C 1
ATOM 792 O O . TYR A 1 100 ? -10.102 1.341 11.987 1.00 94.25 100 TYR A O 1
ATOM 800 N N . LYS A 1 101 ? -10.807 3.412 11.461 1.00 95.75 101 LYS A N 1
ATOM 801 C CA . LYS A 1 101 ? -11.522 3.019 10.237 1.00 95.75 101 LYS A CA 1
ATOM 802 C C . LYS A 1 101 ? -10.512 2.783 9.115 1.00 95.75 101 LYS A C 1
ATOM 804 O O . LYS A 1 101 ? -10.225 3.673 8.316 1.00 95.75 101 LYS A O 1
ATOM 809 N N . TYR A 1 102 ? -9.933 1.589 9.100 1.00 98.00 102 TYR A N 1
ATOM 810 C CA . TYR A 1 102 ? -8.943 1.194 8.108 1.00 98.00 102 TYR A CA 1
ATOM 811 C C . TYR A 1 102 ? -9.591 0.953 6.723 1.00 98.00 102 TYR A C 1
ATOM 813 O O . TYR A 1 102 ? -10.778 0.605 6.662 1.00 98.00 102 TYR A O 1
ATOM 821 N N . PRO A 1 103 ? -8.858 1.172 5.610 1.00 98.19 103 PRO A N 1
ATOM 822 C CA . PRO A 1 103 ? -9.321 0.815 4.271 1.00 98.19 103 PRO A CA 1
ATOM 823 C C . PRO A 1 103 ? -9.666 -0.669 4.151 1.00 98.19 103 PRO A C 1
ATOM 825 O O . PRO A 1 103 ? -8.950 -1.524 4.659 1.00 98.19 103 PRO A O 1
ATOM 828 N N . GLU A 1 104 ? -10.743 -0.963 3.440 1.00 98.38 104 GLU A N 1
ATOM 829 C CA . GLU A 1 104 ? -11.158 -2.327 3.105 1.00 98.38 104 GLU A CA 1
ATOM 830 C C . GLU A 1 104 ? -10.301 -2.890 1.972 1.00 98.38 104 GLU A C 1
ATOM 832 O O . GLU A 1 104 ? -9.976 -4.074 1.977 1.00 98.38 104 GLU A O 1
ATOM 837 N N . ILE A 1 105 ? -9.905 -2.023 1.031 1.00 98.62 105 ILE A N 1
ATOM 838 C CA . ILE A 1 105 ? -9.096 -2.396 -0.127 1.00 98.62 105 ILE A CA 1
ATOM 839 C C . ILE A 1 105 ? -7.853 -1.508 -0.216 1.00 98.62 105 ILE A C 1
ATOM 841 O O . ILE A 1 105 ? -7.925 -0.279 -0.100 1.00 98.62 105 ILE A O 1
ATOM 845 N N . LEU A 1 106 ? -6.706 -2.133 -0.468 1.00 98.56 106 LEU A N 1
ATOM 846 C CA . LEU A 1 106 ? -5.460 -1.468 -0.828 1.00 98.56 106 LEU A CA 1
ATOM 847 C C . LEU A 1 106 ? -5.167 -1.694 -2.313 1.00 98.56 106 LEU A C 1
ATOM 849 O O . LEU A 1 106 ? -5.049 -2.833 -2.749 1.00 98.56 106 LEU A O 1
ATOM 853 N N . VAL A 1 107 ? -5.009 -0.618 -3.080 1.00 98.19 107 VAL A N 1
ATOM 854 C CA . VAL A 1 107 ? -4.583 -0.663 -4.487 1.00 98.19 107 VAL A CA 1
ATOM 855 C C . VAL A 1 107 ? -3.124 -0.225 -4.555 1.00 98.19 107 VAL A C 1
ATOM 857 O O . VAL A 1 107 ? -2.808 0.956 -4.403 1.00 98.19 107 VAL A O 1
ATOM 860 N N . LEU A 1 108 ? -2.221 -1.183 -4.727 1.00 97.12 108 LEU A N 1
ATOM 861 C CA . LEU A 1 108 ? -0.782 -0.979 -4.626 1.00 97.12 108 LEU A CA 1
ATOM 862 C C . LEU A 1 108 ? -0.138 -1.100 -6.003 1.00 97.12 108 LEU A C 1
ATOM 864 O O . LEU A 1 108 ? -0.037 -2.185 -6.565 1.00 97.12 108 LEU A O 1
ATOM 868 N N . GLU A 1 109 ? 0.344 0.016 -6.538 1.00 95.12 109 GLU A N 1
ATOM 869 C CA . GLU A 1 109 ? 1.288 -0.009 -7.651 1.00 95.12 109 GLU A CA 1
ATOM 870 C C . GLU A 1 109 ? 2.659 -0.472 -7.144 1.00 95.12 109 GLU A C 1
ATOM 872 O O . GLU A 1 109 ? 3.212 0.134 -6.224 1.00 95.12 109 GLU A O 1
ATOM 877 N N . MET A 1 110 ? 3.201 -1.522 -7.759 1.00 91.44 110 MET A N 1
ATOM 878 C CA . MET A 1 110 ? 4.439 -2.193 -7.368 1.00 91.44 110 MET A CA 1
ATOM 879 C C . MET A 1 110 ? 5.477 -2.030 -8.482 1.00 91.44 110 MET A C 1
ATOM 881 O O . MET A 1 110 ? 5.350 -2.592 -9.578 1.00 91.44 110 MET A O 1
ATOM 885 N N . GLY A 1 111 ? 6.484 -1.207 -8.196 1.00 82.88 111 GLY A N 1
ATOM 886 C CA . GLY A 1 111 ? 7.664 -1.016 -9.025 1.00 82.88 111 GLY A CA 1
ATOM 887 C C . GLY A 1 111 ? 8.664 -2.123 -8.724 1.00 82.88 111 GLY A C 1
ATOM 888 O O . GLY A 1 111 ? 8.936 -2.414 -7.564 1.00 82.88 111 GLY A O 1
ATOM 889 N N . VAL A 1 112 ? 9.164 -2.765 -9.774 1.00 75.12 112 VAL A N 1
ATOM 890 C CA . VAL A 1 112 ? 10.198 -3.800 -9.689 1.00 75.12 112 VAL A CA 1
ATOM 891 C C . VAL A 1 112 ? 11.332 -3.294 -10.555 1.00 75.12 112 VAL A C 1
ATOM 893 O O . VAL A 1 112 ? 11.211 -3.314 -11.782 1.00 75.12 112 VAL A O 1
ATOM 896 N N . ASP A 1 113 ? 12.379 -2.786 -9.915 1.00 73.56 113 ASP A N 1
ATOM 897 C CA . ASP A 1 113 ? 13.536 -2.226 -10.614 1.00 73.56 113 ASP A CA 1
ATOM 898 C C . ASP A 1 113 ? 14.649 -3.274 -10.734 1.00 73.56 113 ASP A C 1
ATOM 900 O O . ASP A 1 113 ? 15.387 -3.278 -11.717 1.00 73.56 113 ASP A O 1
ATOM 904 N N . HIS A 1 114 ? 14.729 -4.205 -9.776 1.00 75.56 114 HIS A N 1
ATOM 905 C CA . HIS A 1 114 ? 15.737 -5.256 -9.728 1.00 75.56 114 HIS A CA 1
ATOM 906 C C . HIS A 1 114 ? 15.107 -6.651 -9.576 1.00 75.56 114 HIS A C 1
ATOM 908 O O . HIS A 1 114 ? 14.022 -6.805 -9.001 1.00 75.56 114 HIS A O 1
ATOM 914 N N . PRO A 1 115 ? 15.787 -7.707 -10.062 1.00 74.31 115 PRO A N 1
ATOM 915 C CA . PRO A 1 115 ? 15.372 -9.081 -9.811 1.00 74.31 115 PRO A CA 1
ATOM 916 C C . PRO A 1 115 ? 15.215 -9.370 -8.313 1.00 74.31 115 PRO A C 1
ATOM 918 O O . PRO A 1 115 ? 16.127 -9.122 -7.525 1.00 74.31 115 PRO A O 1
ATOM 921 N N . GLY A 1 116 ? 14.074 -9.944 -7.923 1.00 81.12 116 GLY A N 1
ATOM 922 C CA . GLY A 1 116 ? 13.782 -10.304 -6.536 1.00 81.12 116 GLY A CA 1
ATOM 923 C C . GLY A 1 116 ? 12.975 -9.272 -5.745 1.00 81.12 116 GLY A C 1
ATOM 924 O O . GLY A 1 116 ? 12.424 -9.652 -4.709 1.00 81.12 116 GLY A O 1
ATOM 925 N N . ASP A 1 117 ? 12.811 -8.034 -6.228 1.00 84.31 117 ASP A N 1
ATOM 926 C CA . ASP A 1 117 ? 12.010 -7.009 -5.535 1.00 84.31 117 ASP A CA 1
ATOM 927 C C . ASP A 1 117 ? 10.551 -7.461 -5.389 1.00 84.31 117 ASP A C 1
ATOM 929 O O . ASP A 1 117 ? 9.958 -7.363 -4.312 1.00 84.31 117 ASP A O 1
ATOM 933 N N . MET A 1 118 ? 9.985 -8.053 -6.450 1.00 85.81 118 MET A N 1
ATOM 934 C CA . MET A 1 118 ? 8.614 -8.563 -6.408 1.00 85.81 118 MET A CA 1
ATOM 935 C C . MET A 1 118 ? 8.477 -9.674 -5.369 1.00 85.81 118 MET A C 1
ATOM 937 O O . MET A 1 118 ? 7.588 -9.620 -4.524 1.00 85.81 118 MET A O 1
ATOM 941 N N . LYS A 1 119 ? 9.409 -10.639 -5.367 1.00 87.62 119 LYS A N 1
ATOM 942 C CA . LYS A 1 119 ? 9.442 -11.722 -4.371 1.00 87.62 119 LYS A CA 1
ATOM 943 C C . LYS A 1 119 ? 9.567 -11.173 -2.950 1.00 87.62 119 LYS A C 1
ATOM 945 O O . LYS A 1 119 ? 8.956 -11.708 -2.027 1.00 87.62 119 LYS A O 1
ATOM 950 N N . TYR A 1 120 ? 10.357 -10.120 -2.752 1.00 89.94 120 TYR A N 1
ATOM 951 C CA . TYR A 1 120 ? 10.465 -9.466 -1.455 1.00 89.94 120 TYR A CA 1
ATOM 952 C C . TYR A 1 120 ? 9.119 -8.878 -1.022 1.00 89.94 120 TYR A C 1
ATOM 954 O O . TYR A 1 120 ? 8.667 -9.180 0.084 1.00 89.94 120 TYR A O 1
ATOM 962 N N . LEU A 1 121 ? 8.462 -8.094 -1.877 1.00 90.94 121 LEU A N 1
ATOM 963 C CA . LEU A 1 121 ? 7.189 -7.448 -1.555 1.00 90.94 121 LEU A CA 1
ATOM 964 C C . LEU A 1 121 ? 6.073 -8.473 -1.303 1.00 90.94 121 LEU A C 1
ATOM 966 O O . LEU A 1 121 ? 5.404 -8.416 -0.270 1.00 90.94 121 LEU A O 1
ATOM 970 N N . THR A 1 122 ? 5.917 -9.466 -2.179 1.00 91.25 122 THR A N 1
ATOM 971 C CA . THR A 1 122 ? 4.874 -10.496 -2.036 1.00 91.25 122 THR A CA 1
ATOM 972 C C . THR A 1 122 ? 5.130 -11.452 -0.868 1.00 91.25 122 THR A C 1
ATOM 974 O O . THR A 1 122 ? 4.195 -12.065 -0.362 1.00 91.25 122 THR A O 1
ATOM 977 N N . SER A 1 123 ? 6.359 -11.522 -0.332 1.00 93.81 123 SER A N 1
ATOM 978 C CA . SER A 1 123 ? 6.658 -12.343 0.856 1.00 93.81 123 SER A CA 1
ATOM 979 C C . SER A 1 123 ? 5.979 -11.876 2.151 1.00 93.81 123 SER A C 1
ATOM 981 O O . SER A 1 123 ? 5.966 -12.617 3.133 1.00 93.81 123 SER A O 1
ATOM 983 N N . PHE A 1 124 ? 5.463 -10.645 2.200 1.00 93.88 124 PHE A N 1
ATOM 984 C CA . PHE A 1 124 ? 4.748 -10.118 3.372 1.00 93.88 124 PHE A CA 1
ATOM 985 C C . PHE A 1 124 ? 3.465 -9.353 3.030 1.00 93.88 124 PHE A C 1
ATOM 987 O O . PHE A 1 124 ? 2.709 -9.001 3.937 1.00 93.88 124 PHE A O 1
ATOM 994 N N . ILE A 1 125 ? 3.209 -9.110 1.744 1.00 95.44 125 ILE A N 1
ATOM 995 C CA . ILE A 1 125 ? 1.994 -8.472 1.247 1.00 95.44 125 ILE A CA 1
ATOM 996 C C . ILE A 1 125 ? 1.163 -9.550 0.541 1.00 95.44 125 ILE A C 1
ATOM 998 O O . ILE A 1 125 ? 1.510 -9.936 -0.574 1.00 95.44 125 ILE A O 1
ATOM 1002 N N . PRO A 1 126 ? 0.083 -10.051 1.166 1.00 94.81 126 PRO A N 1
ATOM 1003 C CA . PRO A 1 126 ? -0.768 -11.068 0.563 1.00 94.81 126 PRO A CA 1
ATOM 1004 C C . PRO A 1 126 ? -1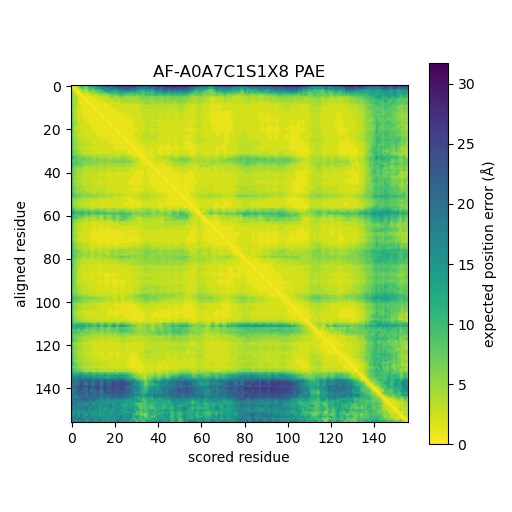.641 -10.429 -0.523 1.00 94.81 126 PRO A C 1
ATOM 1006 O O . PRO A 1 126 ? -2.723 -9.913 -0.242 1.00 94.81 126 PRO A O 1
ATOM 1009 N N . ILE A 1 127 ? -1.146 -10.423 -1.761 1.00 95.12 127 ILE A N 1
ATOM 1010 C CA . ILE A 1 127 ? -1.904 -9.944 -2.917 1.00 95.12 127 ILE A CA 1
ATOM 1011 C C . ILE A 1 127 ? -3.092 -10.880 -3.148 1.00 95.12 127 ILE A C 1
ATOM 1013 O O . ILE A 1 127 ? -2.936 -12.093 -3.254 1.00 95.12 127 ILE A O 1
ATOM 1017 N N . LYS A 1 128 ? -4.295 -10.304 -3.195 1.00 95.88 128 LYS A N 1
ATOM 1018 C CA . LYS A 1 128 ? -5.536 -11.021 -3.508 1.00 95.88 128 LYS A CA 1
ATOM 1019 C C . LYS A 1 128 ? -5.817 -11.017 -5.006 1.00 95.88 128 LYS A C 1
ATOM 1021 O O . LYS A 1 128 ? -6.349 -11.987 -5.531 1.00 95.88 128 LYS A O 1
ATOM 1026 N N . VAL A 1 129 ? -5.494 -9.910 -5.672 1.00 96.00 129 VAL A N 1
ATOM 1027 C CA . VAL A 1 129 ? -5.656 -9.741 -7.118 1.00 96.00 129 VAL A CA 1
ATOM 1028 C C . VAL A 1 129 ? -4.401 -9.089 -7.682 1.00 96.00 129 VAL A C 1
ATOM 1030 O O . VAL A 1 129 ? -4.084 -7.955 -7.324 1.00 96.00 129 VAL A O 1
ATOM 1033 N N . GLY A 1 130 ? -3.710 -9.794 -8.573 1.00 94.06 130 GLY A N 1
ATOM 1034 C CA . GLY A 1 130 ? -2.609 -9.258 -9.363 1.00 94.06 130 GLY A CA 1
ATOM 1035 C C . GLY A 1 130 ? -3.106 -8.696 -10.695 1.00 94.06 130 GLY A C 1
ATOM 1036 O O . GLY A 1 130 ? -3.879 -9.338 -11.402 1.00 94.06 130 GLY A O 1
ATOM 1037 N N . ILE A 1 131 ? -2.665 -7.491 -11.053 1.00 93.19 131 ILE A N 1
ATOM 1038 C CA . ILE A 1 131 ? -2.910 -6.871 -12.357 1.00 93.19 131 ILE A CA 1
ATOM 1039 C C . ILE A 1 131 ? -1.565 -6.613 -13.020 1.00 93.19 131 ILE A C 1
ATOM 1041 O O . ILE A 1 131 ? -0.757 -5.799 -12.559 1.00 93.19 131 ILE A O 1
ATOM 1045 N N . LEU A 1 132 ? -1.358 -7.277 -14.149 1.00 90.44 132 LEU A N 1
ATOM 1046 C CA . LEU A 1 132 ? -0.227 -7.036 -15.023 1.00 90.44 132 LEU A CA 1
ATOM 1047 C C . LEU A 1 132 ? -0.679 -6.159 -16.190 1.00 90.44 132 LEU A C 1
ATOM 1049 O O . LEU A 1 132 ? -1.569 -6.524 -16.951 1.00 90.44 132 LEU A O 1
ATOM 1053 N N . THR A 1 133 ? -0.090 -4.971 -16.289 1.00 88.94 133 THR A N 1
ATOM 1054 C CA . THR A 1 133 ? -0.300 -4.054 -17.418 1.00 88.94 133 THR A CA 1
ATOM 1055 C C . THR A 1 133 ? 0.601 -4.455 -18.592 1.00 88.94 133 THR A C 1
ATOM 1057 O O . THR A 1 133 ? 0.890 -5.634 -18.783 1.00 88.94 133 THR A O 1
ATOM 1060 N N . ASN A 1 134 ? 1.067 -3.504 -19.404 1.00 83.94 134 ASN A N 1
ATOM 1061 C CA . ASN A 1 134 ? 1.920 -3.834 -20.539 1.00 83.94 134 ASN A CA 1
ATOM 1062 C C . ASN A 1 134 ? 3.349 -4.171 -20.081 1.00 83.94 134 ASN A C 1
ATOM 1064 O O . ASN A 1 134 ? 3.931 -3.437 -19.274 1.00 83.94 134 ASN A O 1
ATOM 1068 N N . ILE A 1 135 ? 3.940 -5.236 -20.622 1.00 73.75 135 ILE A N 1
ATOM 1069 C CA . ILE A 1 135 ? 5.360 -5.557 -20.463 1.00 73.75 135 ILE A CA 1
ATOM 1070 C C . ILE A 1 135 ? 6.094 -5.019 -21.688 1.00 73.75 135 ILE A C 1
ATOM 1072 O O . ILE A 1 135 ? 5.845 -5.418 -22.817 1.00 73.75 135 ILE A O 1
ATOM 1076 N N . SER A 1 136 ? 7.012 -4.093 -21.453 1.00 68.06 136 SER A N 1
ATOM 1077 C CA . SER A 1 136 ? 7.851 -3.500 -22.492 1.00 68.06 136 SER A CA 1
ATOM 1078 C C . SER A 1 136 ? 9.323 -3.562 -22.079 1.00 68.06 136 SER A C 1
ATOM 1080 O O . SER A 1 136 ? 9.598 -3.499 -20.872 1.00 68.06 136 SER A O 1
ATOM 1082 N N . PRO A 1 137 ? 10.264 -3.621 -23.041 1.00 60.94 137 PRO A N 1
ATOM 1083 C CA . PRO A 1 137 ? 1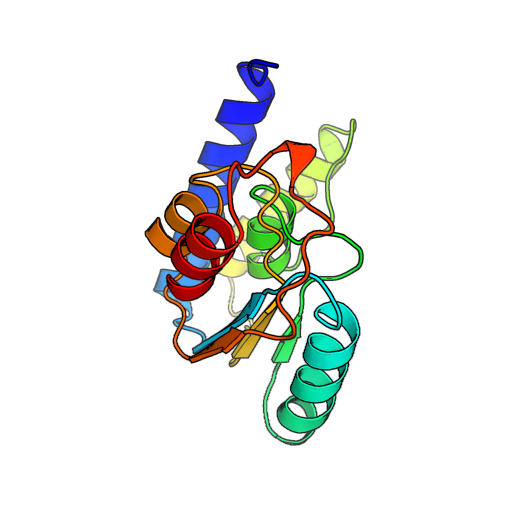1.698 -3.762 -22.779 1.00 60.94 137 PRO A CA 1
ATOM 1084 C C . PRO A 1 137 ? 12.379 -2.536 -22.135 1.00 60.94 137 PRO A C 1
ATOM 1086 O O . PRO A 1 137 ? 13.600 -2.470 -22.058 1.00 60.94 137 PRO A O 1
ATOM 1089 N N . SER A 1 138 ? 11.626 -1.564 -21.616 1.00 55.78 138 SER A N 1
ATOM 1090 C CA . SER A 1 138 ? 12.152 -0.324 -21.025 1.00 55.78 138 SER A CA 1
ATOM 1091 C C . SER A 1 138 ? 13.018 -0.517 -19.767 1.00 55.78 138 SER A C 1
ATOM 1093 O O . SER A 1 138 ? 13.563 0.456 -19.266 1.00 55.78 138 SER A O 1
ATOM 1095 N N . HIS A 1 139 ? 13.139 -1.748 -19.251 1.00 52.84 139 HIS A N 1
ATOM 1096 C CA . HIS A 1 139 ? 13.993 -2.117 -18.113 1.00 52.84 139 HIS A CA 1
ATOM 1097 C C . HIS A 1 139 ? 15.045 -3.192 -18.469 1.00 52.84 139 HIS A C 1
ATOM 1099 O O . HIS A 1 139 ? 15.563 -3.858 -17.572 1.00 52.84 139 HIS A O 1
ATOM 1105 N N . LEU A 1 140 ? 15.372 -3.380 -19.758 1.00 53.97 140 LEU A N 1
ATOM 1106 C CA . LEU A 1 140 ? 16.394 -4.345 -20.206 1.00 53.97 140 LEU A CA 1
ATOM 1107 C C . LEU A 1 140 ? 17.779 -4.115 -19.569 1.00 53.97 140 LEU A C 1
ATOM 1109 O O . LEU A 1 140 ? 18.564 -5.050 -19.462 1.00 53.97 140 LEU A O 1
ATOM 1113 N N . GLU A 1 141 ? 18.075 -2.900 -19.092 1.00 52.09 141 GLU A N 1
ATOM 1114 C CA . GLU A 1 141 ? 19.341 -2.597 -18.404 1.00 52.09 141 GLU A CA 1
ATOM 1115 C C . GLU A 1 141 ? 19.550 -3.415 -17.115 1.00 52.09 141 GLU A C 1
ATOM 1117 O O . GLU A 1 141 ? 20.689 -3.710 -16.757 1.00 52.09 141 GLU A O 1
ATOM 1122 N N . PHE A 1 142 ? 18.471 -3.831 -16.438 1.00 50.03 142 PHE A N 1
ATOM 1123 C CA . PHE A 1 142 ? 18.535 -4.633 -15.205 1.00 50.03 142 PHE A CA 1
ATOM 1124 C C . PHE A 1 142 ? 18.059 -6.080 -15.390 1.00 50.03 142 PHE A C 1
ATOM 1126 O O . PHE A 1 142 ? 18.375 -6.946 -14.569 1.00 50.03 142 PHE A O 1
ATOM 1133 N N . PHE A 1 143 ? 17.333 -6.366 -16.474 1.00 53.59 143 PHE A N 1
ATOM 1134 C CA . PHE A 1 143 ? 16.771 -7.681 -16.766 1.00 53.59 143 PHE A CA 1
ATOM 1135 C C . PHE A 1 143 ? 17.270 -8.184 -18.117 1.00 53.59 143 PHE A C 1
ATOM 1137 O O . PHE A 1 143 ? 16.979 -7.598 -19.152 1.00 53.59 143 PHE A O 1
ATOM 1144 N N . ARG A 1 144 ? 17.997 -9.308 -18.093 1.00 55.22 144 ARG A N 1
ATOM 1145 C CA . ARG A 1 144 ? 18.682 -9.882 -19.264 1.00 55.22 144 ARG A CA 1
ATOM 1146 C C . ARG A 1 144 ? 17.755 -10.235 -20.437 1.00 55.22 144 ARG A C 1
ATOM 1148 O O . ARG A 1 144 ? 18.256 -10.338 -21.548 1.00 55.22 144 ARG A O 1
ATOM 1155 N N . ASP A 1 145 ? 16.461 -10.458 -20.185 1.00 64.25 145 ASP A N 1
ATOM 1156 C CA . ASP A 1 145 ? 15.489 -10.889 -21.198 1.00 64.25 145 ASP A CA 1
ATOM 1157 C C . ASP A 1 145 ? 14.037 -10.536 -20.800 1.00 64.25 145 ASP A C 1
ATOM 1159 O O . ASP A 1 145 ? 13.725 -10.415 -19.609 1.00 64.25 145 ASP A O 1
ATOM 1163 N N . ILE A 1 146 ? 13.141 -10.406 -21.783 1.00 60.22 146 ILE A N 1
ATOM 1164 C CA . ILE A 1 146 ? 11.699 -10.152 -21.611 1.00 60.22 146 ILE A CA 1
ATOM 1165 C C . ILE A 1 146 ? 11.040 -11.264 -20.789 1.00 60.22 146 ILE A C 1
ATOM 1167 O O . ILE A 1 146 ? 10.220 -10.967 -19.917 1.00 60.22 146 ILE A O 1
ATOM 1171 N N . ASP A 1 147 ? 11.447 -12.516 -20.993 1.00 59.69 147 ASP A N 1
ATOM 1172 C CA . ASP A 1 147 ? 10.913 -13.667 -20.257 1.00 59.69 147 ASP A CA 1
ATOM 1173 C C . ASP A 1 147 ? 11.199 -13.576 -18.753 1.00 59.69 147 ASP A C 1
ATOM 1175 O O . ASP A 1 147 ? 10.351 -13.913 -17.924 1.00 59.69 147 ASP A O 1
ATOM 1179 N N . HIS A 1 148 ? 12.351 -13.018 -18.365 1.00 60.28 148 HIS A N 1
ATOM 1180 C CA . HIS A 1 148 ? 12.647 -12.757 -16.956 1.00 60.28 148 HIS A CA 1
ATOM 1181 C C . HIS A 1 148 ? 11.787 -11.629 -16.377 1.00 60.28 148 HIS A C 1
ATOM 1183 O O . HIS A 1 148 ? 11.356 -11.720 -15.227 1.00 60.28 148 HIS A O 1
ATOM 1189 N N . ILE A 1 149 ? 11.493 -10.585 -17.159 1.00 61.12 149 ILE A N 1
ATOM 1190 C CA . ILE A 1 149 ? 10.589 -9.506 -16.731 1.00 61.12 149 ILE A CA 1
ATOM 1191 C C . ILE A 1 149 ? 9.173 -10.058 -16.533 1.00 61.12 149 ILE A C 1
ATOM 1193 O O . ILE A 1 149 ? 8.519 -9.736 -15.538 1.00 61.12 149 ILE A O 1
ATOM 1197 N N . ALA A 1 150 ? 8.703 -10.894 -17.460 1.00 61.06 150 ALA A N 1
ATOM 1198 C CA . ALA A 1 150 ? 7.407 -11.552 -17.366 1.00 61.06 150 ALA A CA 1
ATOM 1199 C C . ALA A 1 150 ? 7.342 -12.494 -16.155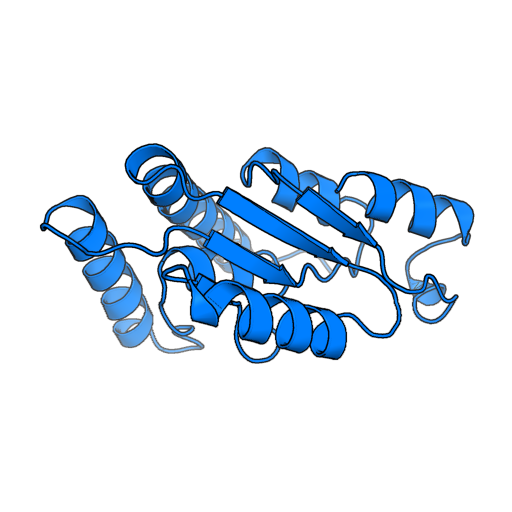 1.00 61.06 150 ALA A C 1
ATOM 1201 O O . ALA A 1 150 ? 6.390 -12.421 -15.383 1.00 61.06 150 ALA A O 1
ATOM 1202 N N . GLY A 1 151 ? 8.382 -13.302 -15.924 1.00 63.47 151 GLY A N 1
ATOM 1203 C CA . GLY A 1 151 ? 8.466 -14.212 -14.782 1.00 63.47 151 GLY A CA 1
ATOM 1204 C C . GLY A 1 151 ? 8.520 -13.508 -13.423 1.00 63.47 151 GLY A C 1
ATOM 1205 O O . GLY A 1 151 ? 7.914 -13.977 -12.463 1.00 63.47 151 GLY A O 1
ATOM 1206 N N . GLU A 1 152 ? 9.203 -12.367 -13.311 1.00 62.31 152 GLU A N 1
ATOM 1207 C CA . GLU A 1 152 ? 9.207 -11.581 -12.070 1.00 62.31 152 GLU A CA 1
ATOM 1208 C C . GLU A 1 152 ? 7.860 -10.905 -11.818 1.00 62.31 152 GLU A C 1
ATOM 1210 O O . GLU A 1 152 ? 7.360 -10.933 -10.694 1.00 62.31 152 GLU A O 1
ATOM 1215 N N . LYS A 1 153 ? 7.246 -10.328 -12.856 1.00 67.06 153 LYS A N 1
ATOM 1216 C CA . LYS A 1 153 ? 5.963 -9.624 -12.729 1.00 67.06 153 LYS A CA 1
ATOM 1217 C C . LYS A 1 153 ? 4.761 -10.564 -12.630 1.00 67.06 153 LYS A C 1
ATOM 1219 O O . LYS A 1 153 ? 3.752 -10.164 -12.069 1.00 67.06 153 LYS A O 1
ATOM 1224 N N . GLY A 1 154 ? 4.871 -11.798 -13.118 1.00 61.56 154 GLY A N 1
ATOM 1225 C CA . GLY A 1 154 ? 3.854 -12.845 -12.989 1.00 61.56 154 GLY A CA 1
ATOM 1226 C C . GLY A 1 154 ? 3.755 -13.465 -11.591 1.00 61.56 154 GLY A C 1
ATOM 1227 O O . GLY A 1 154 ? 2.882 -14.289 -11.360 1.00 61.56 154 GLY A O 1
ATOM 1228 N N . LYS A 1 155 ? 4.624 -13.074 -10.648 1.00 68.38 155 LYS A N 1
ATOM 1229 C CA . LYS A 1 155 ? 4.551 -13.482 -9.228 1.00 68.38 155 LYS A CA 1
ATOM 1230 C C . LYS A 1 155 ? 3.521 -12.685 -8.414 1.00 68.38 155 LYS A C 1
ATOM 1232 O O . LYS A 1 155 ? 3.492 -12.827 -7.190 1.00 68.38 155 LYS A O 1
ATOM 1237 N N . LEU A 1 156 ? 2.777 -11.805 -9.082 1.00 62.47 156 LEU A N 1
ATOM 1238 C CA . LEU A 1 156 ? 1.704 -10.975 -8.535 1.00 62.47 156 LEU A CA 1
ATOM 1239 C C . LEU A 1 156 ? 0.434 -11.771 -8.248 1.00 62.47 156 LEU A C 1
ATOM 1241 O O . LEU A 1 156 ? 0.097 -12.653 -9.065 1.00 62.47 156 LEU A O 1
#

pLDDT: mean 88.29, std 13.45, range [46.19, 98.62]

Secondary structure (DSSP, 8-state):
-PPPHHHHHHHHHHHHHHHHHHHHH--EEEEEE-SBSHHHHHHHHHHHHHTTS-EEE--TT--STTHHHHHHHT----TT-HHHHHHHHHHHHHHHHS-----SEEEEE----STTHHHHHHTTS--SEEEE-B--STTTTT-S-HHHHHHHHTT-

Solvent-accessible surface area (backbone atoms only — not comparable to full-atom values): 8839 Å² total; per-residue (Å²): 131,85,78,52,73,69,56,53,50,50,36,52,50,38,49,51,55,27,40,54,51,44,72,73,66,61,44,49,25,35,36,31,26,55,64,45,60,37,68,62,51,50,53,53,53,48,59,62,46,48,77,81,44,51,61,44,61,47,61,90,85,24,25,43,77,58,32,40,31,29,39,70,63,69,43,72,83,32,81,93,39,67,68,44,41,50,49,41,50,53,51,44,49,45,58,71,74,44,96,61,95,68,52,52,32,38,44,38,48,47,60,64,80,50,89,60,46,48,61,57,52,52,72,68,43,75,62,72,41,54,42,75,51,44,83,56,76,90,55,47,93,65,33,98,42,69,67,57,52,50,58,52,61,65,71,84

Sequence (156 aa):
MAKTKRLQFLEAMLRWMSTVVIKKYRPDIVGISGSVGKTSTKEAVFTVLSSKFRVRKNLKNYNNEIGIPLTIIGAETGGRSILKWLVVFLKWLGIIILPYKYPEILVLEMGVDHPGDMKYLTSFIPIKVGILTNISPSHLEFFR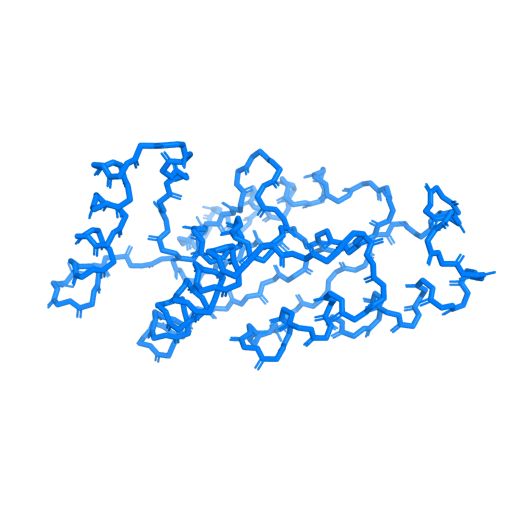DIDHIAGEKGKL